Protein AF-A0A832ELC1-F1 (afdb_monomer_lite)

Radius of gyration: 12.28 Å; chains: 1; bounding box: 26×23×37 Å

Foldseek 3Di:
DPPPQFWKKWFPFQDPQQGIWIWTFPDDDPFKTWTQTPDTLHCVPDPDSTDIDTPNGMDTHSDPVVNVVPDDPPSPPPD

Secondary structure (DSSP, 8-state):
-------EEEESSPBTTTBSEEEEEEEE-SSEEEEEEEEES-GGG-S-SEEEEEGGGEEEESSHHHHHHTSPTTTT---

Sequence (79 aa):
MCSNDSKFVVPTKPAALAGWWIGKIITKNDKFREINVLWVENPRYLISSIIASTIEYVREFDTYEDAVNSLPPGVFYSS

pLDDT: mean 87.98, std 13.67, range [39.53, 96.88]

Structure (mmCIF, N/CA/C/O backbone):
data_AF-A0A832ELC1-F1
#
_entry.id   AF-A0A832ELC1-F1
#
loop_
_atom_site.group_PDB
_atom_site.id
_atom_site.type_symbol
_atom_site.label_atom_id
_atom_site.label_alt_id
_atom_site.label_comp_id
_atom_site.label_asym_id
_atom_site.label_entity_id
_atom_site.label_seq_id
_atom_site.pdbx_PDB_ins_code
_atom_site.Cartn_x
_atom_site.Cartn_y
_atom_site.Cartn_z
_atom_site.occupancy
_atom_site.B_iso_or_equiv
_atom_site.auth_seq_id
_atom_site.auth_comp_id
_atom_site.auth_asym_id
_atom_site.auth_atom_id
_atom_site.pdbx_PDB_model_num
ATOM 1 N N . MET A 1 1 ? -6.157 -12.167 21.953 1.00 39.53 1 MET A N 1
ATOM 2 C CA . MET A 1 1 ? -6.163 -12.706 20.579 1.00 39.53 1 MET A CA 1
ATOM 3 C C . MET A 1 1 ? -6.558 -11.558 19.666 1.00 39.53 1 MET A C 1
ATOM 5 O O . MET A 1 1 ? -7.737 -11.258 19.575 1.00 39.53 1 MET A O 1
ATOM 9 N N . CYS A 1 2 ? -5.583 -10.818 19.133 1.00 43.03 2 CYS A N 1
ATOM 10 C CA . CYS A 1 2 ? -5.860 -9.729 18.197 1.00 43.03 2 CYS A CA 1
ATOM 11 C C . CYS A 1 2 ? -6.089 -10.357 16.826 1.00 43.03 2 CYS A C 1
ATOM 13 O O . CYS A 1 2 ? -5.185 -11.008 16.307 1.00 43.03 2 CYS A O 1
ATOM 15 N N . SER A 1 3 ? -7.298 -10.227 16.287 1.00 44.16 3 SER A N 1
ATOM 16 C CA . SER A 1 3 ? -7.614 -10.652 14.926 1.00 44.16 3 SER A CA 1
ATOM 17 C C . SER A 1 3 ? -6.599 -10.028 13.971 1.00 44.16 3 SER A C 1
ATOM 19 O O . SER A 1 3 ? -6.451 -8.807 13.925 1.00 44.16 3 SER A O 1
ATOM 21 N N . ASN A 1 4 ? -5.857 -10.874 13.258 1.00 54.81 4 ASN A N 1
ATOM 22 C CA . ASN A 1 4 ? -4.854 -10.498 12.263 1.00 54.81 4 ASN A CA 1
ATOM 23 C C . ASN A 1 4 ? -5.519 -9.938 10.985 1.00 54.81 4 ASN A C 1
ATOM 25 O O . ASN A 1 4 ? -5.141 -10.314 9.878 1.00 54.81 4 ASN A O 1
ATOM 29 N N . ASP A 1 5 ? -6.466 -9.005 11.114 1.00 62.84 5 ASP A N 1
ATOM 30 C CA . ASP A 1 5 ? -7.135 -8.311 9.997 1.00 62.84 5 ASP A CA 1
ATOM 31 C C . ASP A 1 5 ? -6.251 -7.179 9.441 1.00 62.84 5 ASP A C 1
ATOM 33 O O . ASP A 1 5 ? -6.685 -6.072 9.101 1.00 62.84 5 ASP A O 1
ATOM 37 N N . SER A 1 6 ? -4.947 -7.430 9.409 1.00 81.75 6 SER A N 1
ATOM 38 C CA . SER A 1 6 ? -3.959 -6.535 8.831 1.00 81.75 6 SER A CA 1
ATOM 39 C C . SER A 1 6 ? -4.128 -6.539 7.315 1.00 81.75 6 SER A C 1
ATOM 41 O O . SER A 1 6 ? -3.705 -7.482 6.646 1.00 81.75 6 SER A O 1
ATOM 43 N N . LYS A 1 7 ? -4.760 -5.487 6.796 1.00 93.88 7 LYS A N 1
ATOM 44 C CA . LYS A 1 7 ? -4.950 -5.269 5.361 1.00 93.88 7 LYS A CA 1
ATOM 45 C C . LYS A 1 7 ? -3.625 -5.004 4.650 1.00 93.88 7 LYS A C 1
ATOM 47 O O . LYS A 1 7 ? -2.669 -4.486 5.239 1.00 93.88 7 LYS A O 1
ATOM 52 N N . PHE A 1 8 ? -3.601 -5.323 3.367 1.00 96.38 8 PHE A N 1
ATOM 53 C CA . PHE A 1 8 ? -2.533 -4.955 2.453 1.00 96.38 8 PHE A CA 1
ATOM 54 C C . PHE A 1 8 ? -2.803 -3.580 1.869 1.00 96.38 8 PHE A C 1
ATOM 56 O O . PHE A 1 8 ? -3.943 -3.126 1.816 1.00 96.38 8 PHE A O 1
ATOM 63 N N . VAL A 1 9 ? -1.747 -2.898 1.458 1.00 96.50 9 VAL A N 1
ATOM 64 C CA . VAL A 1 9 ? -1.830 -1.554 0.904 1.00 96.50 9 VAL A CA 1
ATOM 65 C C . VAL A 1 9 ? -0.902 -1.389 -0.276 1.00 96.50 9 VAL A C 1
ATOM 67 O O . VAL A 1 9 ? 0.225 -1.880 -0.270 1.00 96.50 9 VAL A O 1
ATOM 70 N N . VAL A 1 10 ? -1.376 -0.631 -1.255 1.00 96.88 10 VAL A N 1
ATOM 71 C CA . VAL A 1 10 ? -0.559 -0.082 -2.341 1.00 96.88 10 VAL A CA 1
ATOM 72 C C . VAL A 1 10 ? -0.770 1.427 -2.379 1.00 96.88 10 VAL A C 1
ATOM 74 O O . VAL A 1 10 ? -1.840 1.895 -1.964 1.00 96.88 10 VAL A O 1
ATOM 77 N N . PRO A 1 11 ? 0.187 2.218 -2.878 1.00 96.25 11 PRO A N 1
ATOM 78 C CA . PRO A 1 11 ? -0.032 3.643 -2.998 1.00 96.25 11 PRO A CA 1
ATOM 79 C C . PRO A 1 11 ? -1.065 3.941 -4.102 1.00 96.25 11 PRO A C 1
ATOM 81 O O . PRO A 1 11 ? -1.313 3.126 -4.988 1.00 96.25 11 PRO A O 1
ATOM 84 N N . THR A 1 12 ? -1.709 5.106 -4.078 1.00 96.00 12 THR A N 1
ATOM 85 C CA . THR A 1 12 ? -2.622 5.535 -5.159 1.00 96.00 12 THR A CA 1
ATOM 86 C C . THR A 1 12 ? -1.871 6.030 -6.397 1.00 96.00 12 THR A C 1
ATOM 88 O O . THR A 1 12 ? -2.424 6.041 -7.496 1.00 96.00 12 THR A O 1
ATOM 91 N N . LYS A 1 13 ? -0.609 6.432 -6.222 1.00 93.94 13 LYS A N 1
ATOM 92 C CA . LYS A 1 13 ? 0.331 6.903 -7.249 1.00 93.94 13 LYS A CA 1
ATOM 93 C C . LYS A 1 13 ? 1.736 6.398 -6.901 1.00 93.94 13 LYS A C 1
ATOM 95 O O . LYS A 1 13 ? 2.008 6.223 -5.715 1.00 93.94 13 LYS A O 1
ATOM 100 N N . PRO A 1 14 ? 2.643 6.201 -7.872 1.00 92.44 14 PRO A N 1
ATOM 101 C CA . PRO A 1 14 ? 3.999 5.764 -7.560 1.00 92.44 14 PRO A CA 1
ATOM 102 C C . PRO A 1 14 ? 4.689 6.789 -6.654 1.00 92.44 14 PRO A C 1
ATOM 104 O O . PRO A 1 14 ? 4.571 8.001 -6.859 1.00 92.44 14 PRO A O 1
ATOM 107 N N . ALA A 1 15 ? 5.400 6.302 -5.640 1.00 88.75 15 ALA A N 1
ATOM 108 C CA . ALA A 1 15 ? 6.192 7.149 -4.766 1.00 88.75 15 ALA A CA 1
ATOM 109 C C . ALA A 1 15 ? 7.397 7.709 -5.533 1.00 88.75 15 ALA A C 1
ATOM 111 O O . ALA A 1 15 ? 7.981 7.030 -6.382 1.00 88.75 15 ALA A O 1
ATOM 112 N N . ALA A 1 16 ? 7.789 8.945 -5.217 1.00 85.38 16 ALA A N 1
ATOM 113 C CA . ALA A 1 16 ? 8.968 9.554 -5.819 1.00 85.38 16 ALA A CA 1
ATOM 114 C C . ALA A 1 16 ? 10.196 8.659 -5.584 1.00 85.38 16 ALA A C 1
ATOM 116 O O . ALA A 1 16 ? 10.480 8.285 -4.447 1.00 85.38 16 ALA A O 1
ATOM 117 N N . LEU A 1 17 ? 10.907 8.330 -6.666 1.00 88.12 17 LEU A N 1
ATOM 118 C CA . LEU A 1 17 ? 12.080 7.444 -6.712 1.00 88.12 17 LEU A CA 1
ATOM 119 C C . LEU A 1 17 ? 11.793 5.964 -6.408 1.00 88.12 17 LEU A C 1
ATOM 121 O O . LEU A 1 17 ? 12.209 5.105 -7.176 1.00 88.12 17 LEU A O 1
ATOM 125 N N . ALA A 1 18 ? 11.074 5.652 -5.328 1.00 89.75 18 ALA A N 1
ATOM 126 C CA . ALA A 1 18 ? 10.785 4.275 -4.923 1.00 89.75 18 ALA A CA 1
ATOM 127 C C . ALA A 1 18 ? 9.839 3.541 -5.893 1.00 89.75 18 ALA A C 1
ATOM 129 O O . ALA A 1 18 ? 9.905 2.317 -5.991 1.00 89.75 18 ALA A O 1
ATOM 130 N N . GLY A 1 19 ? 9.008 4.273 -6.643 1.00 93.69 19 GLY A N 1
ATOM 131 C CA . GLY A 1 19 ? 8.035 3.697 -7.569 1.00 93.69 19 GLY A CA 1
ATOM 132 C C . GLY A 1 19 ? 6.834 3.095 -6.843 1.00 93.69 19 GLY A C 1
ATOM 133 O O . GLY A 1 19 ? 6.384 3.611 -5.811 1.00 93.69 19 GLY A O 1
ATOM 134 N N . TRP A 1 20 ? 6.282 2.019 -7.395 1.00 95.56 20 TRP A N 1
ATOM 135 C CA . TRP A 1 20 ? 5.211 1.263 -6.753 1.00 95.56 20 TRP A CA 1
ATOM 136 C C . TRP A 1 20 ? 5.734 0.401 -5.605 1.00 95.56 20 TRP A C 1
ATOM 138 O O . TRP A 1 20 ? 6.877 -0.049 -5.599 1.00 95.56 20 TRP A O 1
ATOM 148 N N . TRP A 1 21 ? 4.879 0.155 -4.618 1.00 95.38 21 TRP A N 1
ATOM 149 C CA . TRP A 1 21 ? 5.195 -0.723 -3.499 1.00 95.38 21 TRP A CA 1
ATOM 150 C C . TRP A 1 21 ? 3.936 -1.401 -2.971 1.00 95.38 21 TRP A C 1
ATOM 152 O O . TRP A 1 21 ? 2.817 -0.932 -3.185 1.00 95.38 21 TRP A O 1
ATOM 162 N N . ILE A 1 22 ? 4.141 -2.515 -2.276 1.00 96.62 22 ILE A N 1
ATOM 163 C CA . ILE A 1 22 ? 3.102 -3.248 -1.559 1.00 96.62 22 ILE A CA 1
ATOM 164 C C . ILE A 1 22 ? 3.531 -3.335 -0.106 1.00 96.62 22 ILE A C 1
ATOM 166 O O . ILE A 1 22 ? 4.663 -3.710 0.200 1.00 96.62 22 ILE A O 1
ATOM 170 N N . GLY A 1 23 ? 2.621 -3.000 0.795 1.00 96.44 23 GLY A N 1
ATOM 171 C CA . GLY A 1 23 ? 2.853 -3.075 2.224 1.00 96.44 23 GLY A CA 1
ATOM 172 C C . GLY A 1 23 ? 1.712 -3.746 2.964 1.00 96.44 23 GLY A C 1
ATOM 173 O O . GLY A 1 23 ? 0.641 -4.005 2.420 1.00 96.44 23 GLY A O 1
ATOM 174 N N . LYS A 1 24 ? 1.956 -4.017 4.237 1.00 96.69 24 LYS A N 1
ATOM 175 C CA . LYS A 1 24 ? 0.993 -4.551 5.188 1.00 96.69 24 LYS A CA 1
ATOM 176 C C . LYS A 1 24 ? 0.806 -3.539 6.304 1.00 96.69 24 LYS A C 1
ATOM 178 O O . LYS A 1 24 ? 1.790 -3.075 6.880 1.00 96.69 24 LYS A O 1
ATOM 183 N N . ILE A 1 25 ? -0.437 -3.189 6.610 1.00 95.12 25 ILE A N 1
ATOM 184 C CA . ILE A 1 25 ? -0.726 -2.261 7.703 1.00 95.12 25 ILE A CA 1
ATOM 185 C C . ILE A 1 25 ? -0.373 -2.939 9.028 1.00 95.12 25 ILE A C 1
ATOM 187 O O . ILE A 1 25 ? -0.896 -4.012 9.332 1.00 95.12 25 ILE A O 1
ATOM 191 N N . ILE A 1 26 ? 0.488 -2.291 9.811 1.00 94.19 26 ILE A N 1
ATOM 192 C CA . ILE A 1 26 ? 0.848 -2.722 11.168 1.00 94.19 26 ILE A CA 1
ATOM 193 C C . ILE A 1 26 ? 0.104 -1.911 12.232 1.00 94.19 26 ILE A C 1
ATOM 195 O O . ILE A 1 26 ? -0.334 -2.481 13.227 1.00 94.19 26 ILE A O 1
ATOM 199 N N . THR A 1 27 ? -0.148 -0.623 11.968 1.00 92.00 27 THR A N 1
ATOM 200 C CA . THR A 1 27 ? -0.896 0.267 12.868 1.00 92.00 27 THR A CA 1
ATOM 201 C C . THR A 1 27 ? -1.873 1.128 12.070 1.00 92.00 27 THR A C 1
ATOM 203 O O . THR A 1 27 ? -1.515 1.722 11.048 1.00 92.00 27 THR A O 1
ATOM 206 N N . LYS A 1 28 ? -3.120 1.229 12.547 1.00 88.69 28 LYS A N 1
ATOM 207 C CA . LYS A 1 28 ? -4.138 2.140 12.006 1.00 88.69 28 LYS A CA 1
ATOM 208 C C . LYS A 1 28 ? -4.341 3.309 12.963 1.00 88.69 28 LYS A C 1
ATOM 210 O O . LYS A 1 28 ? -4.693 3.095 14.115 1.00 88.69 28 LYS A O 1
ATOM 215 N N . ASN A 1 29 ? -4.171 4.525 12.459 1.00 87.56 29 ASN A N 1
ATOM 216 C CA . ASN A 1 29 ? -4.598 5.760 13.112 1.00 87.56 29 ASN A CA 1
ATOM 217 C C . ASN A 1 29 ? -5.592 6.491 12.205 1.00 87.56 29 ASN A C 1
ATOM 219 O O . ASN A 1 29 ? -5.591 6.269 10.996 1.00 87.56 29 ASN A O 1
ATOM 223 N N . ASP A 1 30 ? -6.404 7.401 12.743 1.00 88.00 30 ASP A N 1
ATOM 224 C CA . ASP A 1 30 ? -7.473 8.062 11.971 1.00 88.00 30 ASP A CA 1
ATOM 225 C C . ASP A 1 30 ? -6.975 8.783 10.709 1.00 88.00 30 ASP A C 1
ATOM 227 O O . ASP A 1 30 ? -7.689 8.866 9.714 1.00 88.00 30 ASP A O 1
ATOM 231 N N . LYS A 1 31 ? -5.731 9.279 10.729 1.00 91.19 31 LYS A N 1
ATOM 232 C CA . LYS A 1 31 ? -5.141 10.070 9.635 1.00 91.19 31 LYS A CA 1
ATOM 233 C C . LYS A 1 31 ? -4.052 9.350 8.849 1.00 91.19 31 LYS A C 1
ATOM 235 O O . LYS A 1 31 ? -3.754 9.739 7.723 1.00 91.19 31 LYS A O 1
ATOM 240 N N . PHE A 1 32 ? -3.431 8.332 9.437 1.00 93.38 32 PHE A N 1
ATOM 241 C CA . PHE A 1 32 ? -2.275 7.674 8.844 1.00 93.38 32 PHE A CA 1
ATOM 242 C C . PHE A 1 32 ? -2.286 6.170 9.079 1.00 93.38 32 PHE A C 1
ATOM 244 O O . PHE A 1 32 ? -2.892 5.650 10.020 1.00 93.38 32 PHE A O 1
ATOM 251 N N . ARG A 1 33 ? -1.593 5.469 8.191 1.00 93.25 33 ARG A N 1
ATOM 252 C CA . ARG A 1 33 ? -1.273 4.055 8.316 1.00 93.25 33 ARG A CA 1
ATOM 253 C C . ARG A 1 33 ? 0.217 3.924 8.524 1.00 93.25 33 ARG A C 1
ATOM 255 O O . ARG A 1 33 ? 1.000 4.513 7.782 1.00 93.25 33 ARG A O 1
ATOM 262 N N . GLU A 1 34 ? 0.580 3.140 9.522 1.00 95.12 34 GLU A N 1
ATOM 263 C CA . GLU A 1 34 ? 1.931 2.623 9.647 1.00 95.12 34 GLU A CA 1
ATOM 264 C C . GLU A 1 34 ? 1.989 1.290 8.907 1.00 95.12 34 GLU A C 1
ATOM 266 O O . GLU A 1 34 ? 1.116 0.430 9.076 1.00 95.12 34 GLU A O 1
ATOM 271 N N . ILE A 1 35 ? 2.971 1.155 8.024 1.00 95.81 35 ILE A N 1
ATOM 272 C CA . ILE A 1 35 ? 2.982 0.140 6.979 1.00 95.81 35 ILE A CA 1
ATOM 273 C C . ILE A 1 35 ? 4.350 -0.522 6.957 1.00 95.81 35 ILE A C 1
ATOM 275 O O . ILE A 1 35 ? 5.361 0.155 6.807 1.00 95.81 35 ILE A O 1
ATOM 279 N N . ASN A 1 36 ? 4.366 -1.850 7.033 1.00 96.38 36 ASN A N 1
ATOM 280 C CA . ASN A 1 36 ? 5.543 -2.647 6.724 1.00 96.38 36 ASN A CA 1
ATOM 281 C C . ASN A 1 36 ? 5.564 -2.971 5.222 1.00 96.38 36 ASN A C 1
ATOM 283 O O . ASN A 1 36 ? 4.687 -3.681 4.729 1.00 96.38 36 ASN A O 1
ATOM 287 N N . VAL A 1 37 ? 6.535 -2.437 4.493 1.00 95.75 37 VAL A N 1
ATOM 288 C CA . VAL A 1 37 ? 6.745 -2.637 3.057 1.00 95.75 37 VAL A CA 1
ATOM 289 C C . VAL A 1 37 ? 7.252 -4.057 2.811 1.00 95.75 37 VAL A C 1
ATOM 291 O O . VAL A 1 37 ? 8.280 -4.468 3.342 1.00 95.75 37 VAL A O 1
ATOM 294 N N . LEU A 1 38 ? 6.515 -4.803 1.990 1.00 95.19 38 LEU A N 1
ATOM 295 C CA . LEU A 1 38 ? 6.813 -6.186 1.615 1.00 95.19 38 LEU A CA 1
ATOM 296 C C . LEU A 1 38 ? 7.542 -6.271 0.272 1.00 95.19 38 LEU A C 1
ATOM 298 O O . LEU A 1 38 ? 8.352 -7.167 0.057 1.00 95.19 38 LEU A O 1
ATOM 302 N N . TRP A 1 39 ? 7.236 -5.346 -0.637 1.00 94.69 39 TRP A N 1
ATOM 303 C CA . TRP A 1 39 ? 7.830 -5.265 -1.965 1.00 94.69 39 TRP A CA 1
ATOM 304 C C . TRP A 1 39 ? 7.852 -3.810 -2.434 1.00 94.69 39 TRP A C 1
ATOM 306 O O . TRP A 1 39 ? 6.939 -3.044 -2.123 1.00 94.69 39 TRP A O 1
ATOM 316 N N . VAL A 1 40 ? 8.879 -3.431 -3.188 1.00 94.50 40 VAL A N 1
ATOM 317 C CA . VAL A 1 40 ? 9.033 -2.099 -3.781 1.00 94.50 40 VAL A CA 1
ATOM 318 C C . VAL A 1 40 ? 9.749 -2.227 -5.121 1.00 94.50 40 VAL A C 1
ATOM 320 O O . VAL A 1 40 ? 10.666 -3.035 -5.257 1.00 94.50 40 VAL A O 1
ATOM 323 N N . GLU A 1 41 ? 9.338 -1.418 -6.090 1.00 93.56 41 GLU A N 1
ATOM 324 C CA . GLU A 1 41 ? 9.876 -1.410 -7.450 1.00 93.56 41 GLU A CA 1
ATOM 325 C C . GLU A 1 41 ? 11.361 -1.025 -7.469 1.00 93.56 41 GLU A C 1
ATOM 327 O O . GLU A 1 41 ? 12.181 -1.704 -8.081 1.00 93.56 41 GLU A O 1
ATOM 332 N N . ASN A 1 42 ? 11.732 0.031 -6.737 1.00 92.12 42 ASN A N 1
ATOM 333 C CA . ASN A 1 42 ? 13.109 0.512 -6.661 1.00 92.12 42 ASN A CA 1
ATOM 334 C C . ASN A 1 42 ? 13.644 0.442 -5.217 1.00 92.12 42 ASN A C 1
ATOM 336 O O . ASN A 1 42 ? 13.669 1.458 -4.511 1.00 92.12 42 ASN A O 1
ATOM 340 N N . PRO A 1 43 ? 14.132 -0.729 -4.756 1.00 91.06 43 PRO A N 1
ATOM 341 C CA . PRO A 1 43 ? 14.533 -0.936 -3.360 1.00 91.06 43 PRO A CA 1
ATOM 342 C C . PRO A 1 43 ? 15.706 -0.059 -2.911 1.00 91.06 43 PRO A C 1
ATOM 344 O O . PRO A 1 43 ? 15.849 0.206 -1.722 1.00 91.06 43 PRO A O 1
ATOM 347 N N . ARG A 1 44 ? 16.515 0.461 -3.845 1.00 91.38 44 ARG A N 1
ATOM 348 C CA . ARG A 1 44 ? 17.628 1.381 -3.544 1.00 91.38 44 ARG A CA 1
ATOM 349 C C . ARG A 1 44 ? 17.177 2.692 -2.890 1.00 91.38 44 ARG A C 1
ATOM 351 O O . ARG A 1 44 ? 17.994 3.353 -2.260 1.00 91.38 44 ARG A O 1
ATOM 358 N N . TYR A 1 45 ? 15.906 3.063 -3.046 1.00 88.19 45 TYR A N 1
ATOM 359 C CA . TYR A 1 45 ? 15.329 4.277 -2.464 1.00 88.19 45 TYR A CA 1
ATOM 360 C C . TYR A 1 45 ? 14.500 4.005 -1.202 1.00 88.19 45 TYR A C 1
ATOM 362 O O . TYR A 1 45 ? 13.907 4.930 -0.649 1.00 88.19 45 TYR A O 1
ATOM 370 N N . LEU A 1 46 ? 14.460 2.756 -0.724 1.00 87.31 46 LEU A N 1
ATOM 371 C CA . LEU A 1 46 ? 13.777 2.401 0.513 1.00 87.31 46 LEU A CA 1
ATOM 372 C C . LEU A 1 46 ? 14.740 2.545 1.700 1.00 87.31 46 LEU A C 1
ATOM 374 O O . LEU A 1 46 ? 15.600 1.701 1.926 1.00 87.31 46 LEU A O 1
ATOM 378 N N . ILE A 1 47 ? 14.585 3.626 2.465 1.00 83.12 47 ILE A N 1
ATOM 379 C CA . ILE A 1 47 ? 15.422 3.911 3.648 1.00 83.12 47 ILE A CA 1
ATOM 380 C C . ILE A 1 47 ? 15.0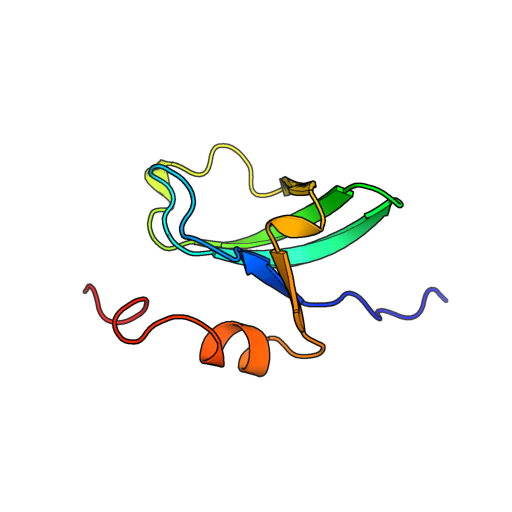16 3.031 4.845 1.00 83.12 47 ILE A C 1
ATOM 382 O O . ILE A 1 47 ? 15.836 2.718 5.703 1.00 83.12 47 ILE A O 1
ATOM 386 N N . SER A 1 48 ? 13.745 2.626 4.904 1.00 88.75 48 SER A N 1
ATOM 387 C CA . SER A 1 48 ? 13.166 1.828 5.985 1.00 88.75 48 SER A CA 1
ATOM 388 C C . SER A 1 48 ? 12.068 0.925 5.436 1.00 88.75 48 SER A C 1
ATOM 390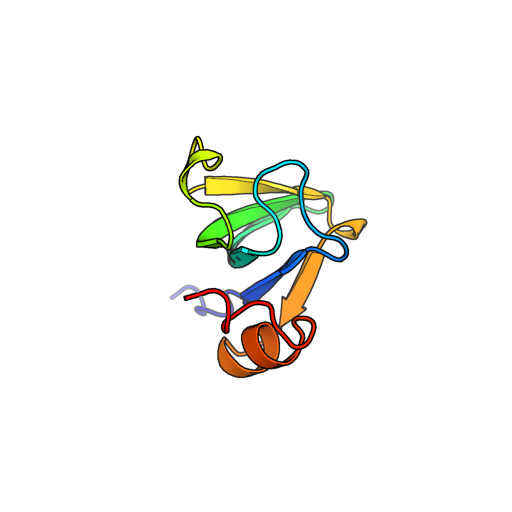 O O . SER A 1 48 ? 11.262 1.360 4.616 1.00 88.75 48 SER A O 1
ATOM 392 N N . SER A 1 49 ? 11.999 -0.312 5.931 1.00 90.38 49 SER A N 1
ATOM 393 C CA . SER A 1 49 ? 10.885 -1.225 5.655 1.00 90.38 49 SER A CA 1
ATOM 394 C C . SER A 1 49 ? 9.582 -0.772 6.309 1.00 90.38 49 SER A C 1
ATOM 396 O O . SER A 1 49 ? 8.523 -1.196 5.877 1.00 90.38 49 SER A O 1
ATOM 398 N N . ILE A 1 50 ? 9.631 0.100 7.319 1.00 93.75 50 ILE A N 1
ATOM 399 C CA . ILE A 1 50 ? 8.436 0.688 7.930 1.00 93.75 50 ILE A CA 1
ATOM 400 C C . ILE A 1 50 ? 8.289 2.130 7.459 1.00 93.75 50 ILE A C 1
ATOM 402 O O . ILE A 1 50 ? 9.203 2.942 7.634 1.00 93.75 50 ILE A O 1
ATOM 406 N N . ILE A 1 51 ? 7.130 2.438 6.882 1.00 93.62 51 ILE A N 1
ATOM 407 C CA . ILE A 1 51 ? 6.762 3.770 6.400 1.00 93.62 51 ILE A CA 1
ATOM 408 C C . ILE A 1 51 ? 5.436 4.220 7.014 1.00 93.62 51 ILE A C 1
ATOM 410 O O . ILE A 1 51 ? 4.607 3.407 7.425 1.00 93.62 51 ILE A O 1
ATOM 414 N N . ALA A 1 52 ? 5.215 5.532 7.020 1.00 93.56 52 ALA A N 1
ATOM 415 C CA . ALA A 1 52 ? 3.920 6.127 7.316 1.00 93.56 52 ALA A CA 1
ATOM 416 C C . ALA A 1 52 ? 3.335 6.743 6.040 1.00 93.56 52 ALA A C 1
ATOM 418 O O . ALA A 1 52 ? 4.045 7.406 5.284 1.00 93.56 52 ALA A O 1
ATOM 419 N N . SER A 1 53 ? 2.039 6.543 5.807 1.00 92.12 53 SER A N 1
ATOM 420 C CA . SER A 1 53 ? 1.316 7.177 4.700 1.00 92.12 53 SER A CA 1
ATOM 421 C C . SER A 1 53 ? -0.031 7.709 5.176 1.00 92.12 53 SER A C 1
ATOM 423 O O . SER A 1 53 ? -0.661 7.100 6.047 1.00 92.12 53 SER A O 1
ATOM 425 N N . THR A 1 54 ? -0.476 8.846 4.636 1.00 94.69 54 THR A N 1
ATOM 426 C CA . THR A 1 54 ? -1.844 9.317 4.884 1.00 94.69 54 THR A CA 1
ATOM 427 C C . THR A 1 54 ? -2.833 8.424 4.148 1.00 94.69 54 THR A C 1
ATOM 429 O O . THR A 1 54 ? -2.515 7.800 3.132 1.00 94.69 54 THR A O 1
ATOM 432 N N . ILE A 1 55 ? -4.046 8.332 4.686 1.00 93.38 55 ILE A N 1
ATOM 433 C CA . ILE A 1 55 ? -5.066 7.419 4.163 1.00 93.38 55 ILE A CA 1
ATOM 434 C C . ILE A 1 5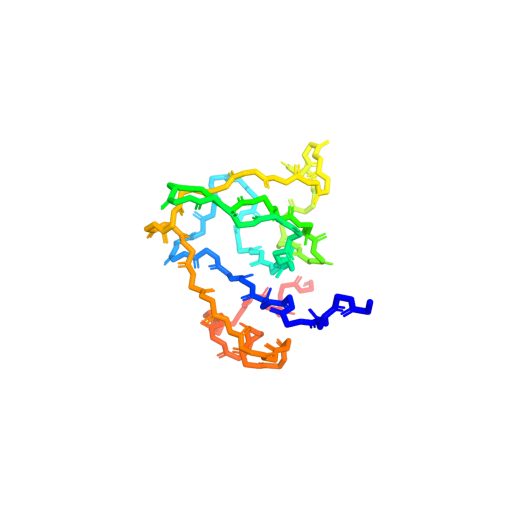5 ? -5.455 7.726 2.710 1.00 93.38 55 ILE A C 1
ATOM 436 O O . ILE A 1 55 ? -5.811 6.803 1.988 1.00 93.38 55 ILE A O 1
ATOM 440 N N . GLU A 1 56 ? -5.348 8.979 2.247 1.00 95.06 56 GLU A N 1
ATOM 441 C CA . GLU A 1 56 ? -5.664 9.329 0.856 1.00 95.06 56 GLU A CA 1
ATOM 442 C C . GLU A 1 56 ? -4.625 8.847 -0.172 1.00 95.06 56 GLU A C 1
ATOM 444 O O . GLU A 1 56 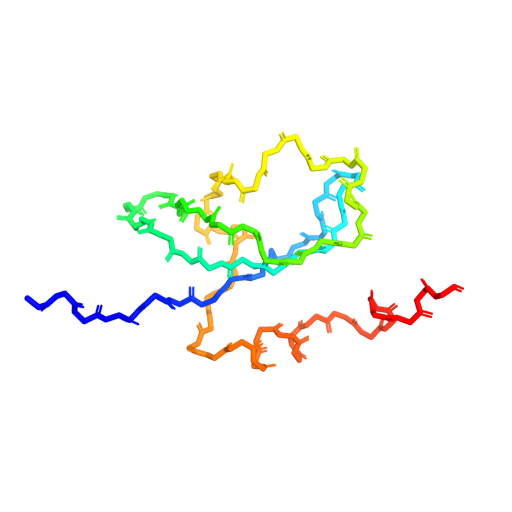? -4.921 8.776 -1.368 1.00 95.06 56 GLU A O 1
ATOM 449 N N . TYR A 1 57 ? -3.411 8.501 0.268 1.00 94.62 57 TYR A N 1
ATOM 450 C CA . TYR A 1 57 ? -2.345 8.040 -0.623 1.00 94.62 57 TYR A CA 1
ATOM 451 C C . TYR A 1 57 ? -2.235 6.525 -0.717 1.00 94.62 57 TYR A C 1
ATOM 453 O O . TYR A 1 57 ? -1.362 6.044 -1.436 1.00 94.62 57 TYR A O 1
ATOM 461 N N . VAL A 1 58 ? -3.111 5.768 -0.054 1.00 95.44 58 VAL A N 1
ATOM 462 C CA . VAL A 1 58 ? -3.087 4.302 -0.075 1.00 95.44 58 VAL A CA 1
ATOM 463 C C . VAL A 1 58 ? -4.458 3.712 -0.376 1.00 95.44 58 VAL A C 1
ATOM 465 O O . VAL A 1 58 ? -5.492 4.265 -0.016 1.00 95.44 58 VAL A O 1
ATOM 468 N N . ARG A 1 59 ? -4.467 2.555 -1.035 1.00 96.56 59 ARG A N 1
ATOM 469 C CA . ARG A 1 59 ? -5.656 1.711 -1.205 1.00 96.56 59 ARG A CA 1
ATOM 470 C C . ARG A 1 59 ? -5.475 0.459 -0.362 1.00 96.56 59 ARG A C 1
ATOM 472 O O . ARG A 1 59 ? -4.431 -0.176 -0.473 1.00 96.56 59 ARG A O 1
ATOM 479 N N . GLU A 1 60 ? -6.458 0.141 0.479 1.00 95.69 60 GLU A N 1
ATOM 480 C CA . GLU A 1 60 ? -6.442 -1.044 1.346 1.00 95.69 60 GLU A CA 1
ATOM 481 C C . GLU A 1 60 ? -7.094 -2.249 0.642 1.00 95.69 60 GLU A C 1
ATOM 483 O O . GLU A 1 60 ? -8.141 -2.104 0.014 1.00 95.69 60 GLU A O 1
ATOM 488 N N . PHE A 1 61 ? -6.505 -3.433 0.799 1.00 96.19 61 PHE A N 1
ATOM 489 C CA . PHE A 1 61 ? -6.965 -4.710 0.249 1.00 96.19 61 PHE A CA 1
ATOM 490 C C . PHE A 1 61 ? -6.972 -5.777 1.337 1.00 96.19 61 PHE A C 1
ATOM 492 O O . PHE A 1 61 ? -6.151 -5.743 2.256 1.00 96.19 61 PHE A O 1
ATOM 499 N N . ASP A 1 62 ? -7.882 -6.739 1.233 1.00 94.06 62 ASP A N 1
ATOM 500 C CA . ASP A 1 62 ? -7.981 -7.817 2.218 1.00 94.06 62 ASP A CA 1
ATOM 501 C C . ASP A 1 62 ? -6.955 -8.935 1.953 1.00 94.06 62 ASP A C 1
ATOM 503 O O . ASP A 1 62 ? -6.501 -9.581 2.896 1.00 94.06 62 ASP A O 1
ATOM 507 N N . THR A 1 63 ? -6.517 -9.112 0.699 1.00 93.25 63 THR A N 1
ATOM 508 C CA . THR A 1 63 ? -5.516 -10.117 0.303 1.00 93.25 63 THR A CA 1
ATOM 509 C C . THR A 1 63 ? -4.285 -9.483 -0.349 1.00 93.25 63 THR A C 1
ATOM 511 O O . THR A 1 63 ? -4.328 -8.356 -0.855 1.00 93.25 63 THR A O 1
ATOM 514 N N . TYR A 1 64 ? -3.162 -10.204 -0.316 1.00 92.38 64 TYR A N 1
ATOM 515 C CA . TYR A 1 64 ? -1.932 -9.769 -0.979 1.00 92.38 64 TYR A CA 1
ATOM 516 C C . TYR A 1 64 ? -2.088 -9.844 -2.500 1.00 92.38 64 TYR A C 1
ATOM 518 O O . TYR A 1 64 ? -1.644 -8.949 -3.214 1.00 92.38 64 TYR A O 1
ATOM 526 N N . GLU A 1 65 ? -2.768 -10.880 -2.988 1.00 93.81 65 GLU A N 1
ATOM 527 C CA . GLU A 1 65 ? -3.052 -11.101 -4.400 1.00 93.81 65 GLU A CA 1
ATOM 528 C C . GLU A 1 65 ? -3.863 -9.947 -4.998 1.00 93.81 65 GLU A C 1
ATOM 530 O O . GLU A 1 65 ? -3.506 -9.438 -6.061 1.00 93.81 65 GLU A O 1
ATOM 535 N N . ASP A 1 66 ? -4.899 -9.468 -4.304 1.00 95.38 66 ASP A N 1
ATOM 536 C CA . ASP A 1 66 ? -5.683 -8.316 -4.766 1.00 95.38 66 ASP A CA 1
ATOM 537 C C . ASP A 1 66 ? -4.836 -7.040 -4.823 1.00 95.38 66 ASP A C 1
ATOM 539 O O . ASP A 1 66 ? -4.942 -6.260 -5.773 1.00 95.38 66 ASP A O 1
ATOM 543 N N . ALA A 1 67 ? -3.950 -6.841 -3.840 1.00 95.50 67 ALA A N 1
ATOM 544 C CA . ALA A 1 67 ? -3.023 -5.716 -3.834 1.00 95.50 67 ALA A CA 1
ATOM 545 C C . ALA A 1 67 ? -2.067 -5.771 -5.039 1.00 95.50 67 ALA A C 1
ATOM 547 O O . ALA A 1 67 ? -1.927 -4.774 -5.749 1.00 95.50 67 ALA A O 1
ATOM 548 N N . VAL A 1 68 ? -1.470 -6.935 -5.320 1.00 94.00 68 VAL A N 1
ATOM 549 C CA . VAL A 1 68 ? -0.602 -7.174 -6.489 1.00 94.00 68 VAL A CA 1
ATOM 550 C C . VAL A 1 68 ? -1.351 -6.912 -7.797 1.00 94.00 68 VAL A C 1
ATOM 552 O O . VAL A 1 68 ? -0.864 -6.164 -8.643 1.00 94.00 68 VAL A O 1
ATOM 555 N N . ASN A 1 69 ? -2.554 -7.469 -7.945 1.00 94.31 69 ASN A N 1
ATOM 556 C CA . ASN A 1 69 ? -3.375 -7.338 -9.153 1.00 94.31 69 ASN A CA 1
ATOM 557 C C . ASN A 1 69 ? -3.877 -5.903 -9.394 1.00 94.31 69 ASN A C 1
ATOM 559 O O . ASN A 1 69 ? -4.295 -5.571 -1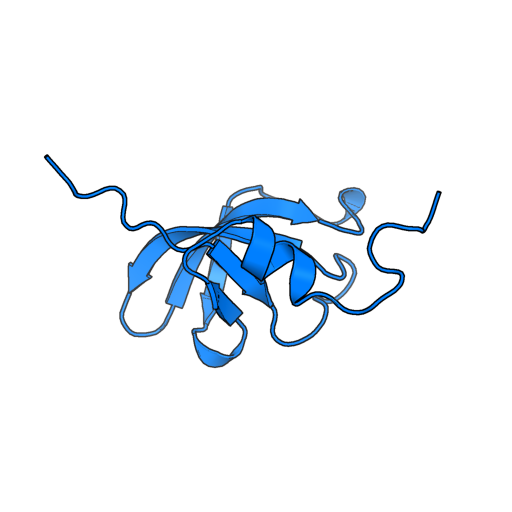0.501 1.00 94.31 69 ASN A O 1
ATOM 563 N N . SER A 1 70 ? -3.838 -5.043 -8.372 1.00 94.94 70 SER A N 1
ATOM 564 C CA . SER A 1 70 ? -4.241 -3.635 -8.469 1.00 94.94 70 SER A CA 1
ATOM 565 C C . SER A 1 70 ? -3.153 -2.692 -9.000 1.00 94.94 70 SER A C 1
ATOM 567 O O . SER A 1 70 ? -3.429 -1.500 -9.221 1.00 94.94 70 SER A O 1
ATOM 569 N N . LEU A 1 71 ? -1.920 -3.190 -9.142 1.00 92.62 71 LEU A N 1
ATOM 570 C CA . LEU A 1 71 ? -0.794 -2.435 -9.679 1.00 92.62 71 LEU A CA 1
ATOM 571 C C . LEU A 1 71 ? -0.891 -2.320 -11.210 1.00 92.62 71 LEU A C 1
ATOM 573 O O . LEU A 1 71 ? -1.439 -3.207 -11.866 1.00 92.62 71 LEU A O 1
ATOM 577 N N . PRO A 1 72 ? -0.360 -1.237 -11.808 1.00 90.44 72 PRO A N 1
ATOM 578 C CA . PRO A 1 72 ? -0.332 -1.104 -13.258 1.00 90.44 72 PRO A CA 1
ATOM 579 C C . PRO A 1 72 ? 0.409 -2.260 -13.957 1.00 90.44 72 PRO A C 1
ATOM 581 O O . PRO A 1 72 ? 1.380 -2.798 -13.414 1.00 90.44 72 PRO A O 1
ATOM 584 N N . PRO A 1 73 ? 0.016 -2.615 -15.193 1.00 85.00 73 PRO A N 1
ATOM 585 C CA . PRO A 1 73 ? 0.767 -3.575 -15.994 1.00 85.00 73 PRO A CA 1
ATOM 586 C C . PRO A 1 73 ? 2.209 -3.089 -16.215 1.00 85.00 73 PRO A C 1
ATOM 588 O O . PRO A 1 73 ? 2.449 -1.901 -16.415 1.00 85.00 73 PRO A O 1
ATOM 591 N N . GLY A 1 74 ? 3.170 -4.017 -16.185 1.00 79.69 74 GLY A N 1
ATOM 592 C CA . GLY A 1 74 ? 4.598 -3.728 -16.382 1.00 79.69 74 GLY A CA 1
ATOM 593 C C . GLY A 1 74 ? 5.409 -3.502 -15.101 1.00 79.69 74 GLY A C 1
ATOM 594 O O . GLY A 1 74 ? 6.629 -3.578 -15.160 1.00 79.69 74 GLY A O 1
ATOM 595 N N . VAL A 1 75 ? 4.763 -3.331 -13.941 1.00 81.38 75 VAL A N 1
ATOM 596 C CA . VAL A 1 75 ? 5.442 -3.089 -12.648 1.00 81.38 75 VAL A CA 1
ATOM 597 C C . VAL A 1 75 ? 6.315 -4.267 -12.184 1.00 81.38 75 VAL A C 1
ATOM 599 O O . VAL A 1 75 ? 7.317 -4.062 -11.508 1.00 81.38 75 VAL A O 1
ATOM 602 N N . PHE A 1 76 ? 5.979 -5.497 -12.583 1.00 71.31 76 PHE A N 1
ATOM 603 C CA . PHE A 1 76 ? 6.743 -6.707 -12.238 1.00 71.31 76 PHE A CA 1
ATOM 604 C C . PHE A 1 76 ? 7.655 -7.229 -13.361 1.00 71.31 76 PHE A C 1
ATOM 606 O O . PHE A 1 76 ? 8.320 -8.242 -13.167 1.00 71.31 76 P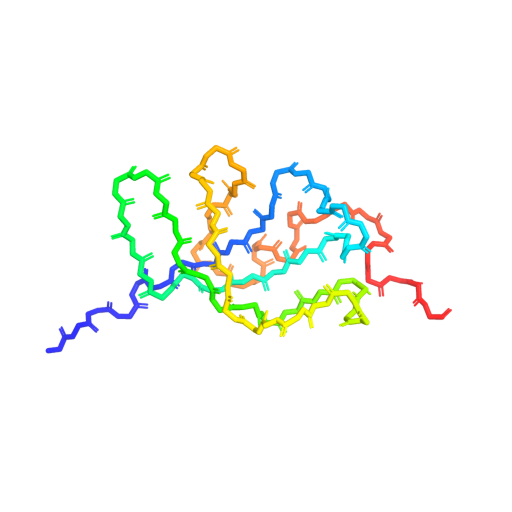HE A O 1
ATOM 613 N N . TYR A 1 77 ? 7.678 -6.585 -14.535 1.00 57.22 77 TYR A N 1
ATOM 614 C CA . TYR A 1 77 ? 8.316 -7.136 -15.744 1.00 57.22 77 TYR A CA 1
ATOM 615 C C . TYR A 1 77 ? 9.596 -6.410 -16.182 1.00 57.22 77 TYR A C 1
ATOM 617 O O . TYR A 1 77 ? 10.118 -6.689 -17.259 1.00 57.22 77 TYR A O 1
ATOM 625 N N . SER A 1 78 ? 10.135 -5.505 -15.370 1.00 50.47 78 SER A N 1
ATOM 626 C CA . SER A 1 78 ? 11.457 -4.913 -15.591 1.00 50.47 78 SER A CA 1
ATOM 627 C C . SER A 1 78 ? 12.553 -5.828 -15.031 1.00 50.47 78 SER A C 1
ATOM 629 O O . SER A 1 78 ? 13.080 -5.606 -13.942 1.00 50.47 78 SER A O 1
ATOM 631 N N . SER A 1 79 ? 12.863 -6.889 -15.781 1.00 48.44 79 SER A N 1
ATOM 632 C CA . SER A 1 79 ? 14.104 -7.670 -15.652 1.00 48.44 79 SER A CA 1
ATOM 633 C C . SER A 1 79 ? 15.256 -7.000 -16.389 1.00 48.44 79 SER A C 1
ATOM 635 O O . SER A 1 79 ? 15.026 -6.647 -17.570 1.00 48.44 79 SER A O 1
#